Protein AF-A0AA36HDG0-F1 (afdb_monomer_lite)

Foldseek 3Di:
DDDPQPKAKAKWKFLDWDQALDLQPQQVVCQPPFPPPWHWDDPDSFKIKTKDQAADPDLVRLVVVLPLRAQFAWDDWDGDPSMIITMGGHRTYDPNQWHDGNRMTMHMFIDSDDDDDDDQCSSPPRTGGADDDDLSSVVVCCVVVVVDQEHEGADAPPPPSCVPADEPPDDDDDDDDRHYYYD

Organism: Cylicocyclus nassatus (NCBI:txid53992)

Structure (mmCIF, N/CA/C/O backbone):
data_AF-A0AA36HDG0-F1
#
_entry.id   AF-A0AA36HDG0-F1
#
loop_
_atom_site.group_PDB
_atom_site.id
_atom_site.type_symbol
_atom_site.label_atom_id
_atom_site.label_alt_id
_atom_site.label_comp_id
_atom_site.label_asym_id
_atom_site.label_entity_id
_atom_site.label_seq_id
_atom_site.pdbx_PDB_ins_code
_atom_site.Cartn_x
_atom_site.Cartn_y
_atom_site.Cartn_z
_atom_site.occupancy
_atom_site.B_iso_or_equiv
_atom_site.auth_seq_id
_atom_site.auth_comp_id
_atom_site.auth_asym_id
_atom_site.auth_atom_id
_atom_site.pdbx_PDB_model_num
ATOM 1 N N . MET A 1 1 ? 28.816 -24.905 -19.526 1.00 33.91 1 MET A N 1
ATOM 2 C CA . MET A 1 1 ? 28.651 -23.990 -18.372 1.00 33.91 1 MET A CA 1
ATOM 3 C C . MET A 1 1 ? 27.660 -22.905 -18.767 1.00 33.91 1 MET A C 1
ATOM 5 O O . MET A 1 1 ? 28.009 -22.055 -19.574 1.00 33.91 1 MET A O 1
ATOM 9 N N . ALA A 1 2 ? 26.414 -22.978 -18.297 1.00 32.38 2 ALA A N 1
ATOM 10 C CA . ALA A 1 2 ? 25.406 -21.969 -18.615 1.00 32.38 2 ALA A CA 1
ATOM 11 C C . ALA A 1 2 ? 25.726 -20.669 -17.860 1.00 32.38 2 ALA A C 1
ATOM 13 O O . ALA A 1 2 ? 25.753 -20.651 -16.629 1.00 32.38 2 ALA A O 1
ATOM 14 N N . LEU A 1 3 ? 25.992 -19.589 -18.597 1.00 35.59 3 LEU A N 1
ATOM 15 C CA . LEU A 1 3 ? 25.962 -18.237 -18.051 1.00 35.59 3 LEU A CA 1
ATOM 16 C C . LEU A 1 3 ? 24.540 -17.987 -17.543 1.00 35.59 3 LEU A C 1
ATOM 18 O O . LEU A 1 3 ? 23.623 -17.787 -18.333 1.00 35.59 3 LEU A O 1
ATOM 22 N N . LEU A 1 4 ? 24.357 -18.019 -16.222 1.00 41.12 4 LEU A N 1
ATOM 23 C CA . LEU A 1 4 ? 23.165 -17.491 -15.566 1.00 41.12 4 LEU A CA 1
ATOM 24 C C . LEU A 1 4 ? 23.014 -16.025 -15.993 1.00 41.12 4 LEU A C 1
ATOM 26 O O . LEU A 1 4 ? 23.694 -15.144 -15.456 1.00 41.12 4 LEU A O 1
ATOM 30 N N . GLN A 1 5 ? 22.147 -15.770 -16.976 1.00 44.22 5 GLN A N 1
ATOM 31 C CA . GLN A 1 5 ? 21.610 -14.440 -17.231 1.00 44.22 5 GLN A CA 1
ATOM 32 C C . GLN A 1 5 ? 21.022 -13.949 -15.907 1.00 44.22 5 GLN A C 1
ATOM 34 O O . GLN A 1 5 ? 20.041 -14.476 -15.394 1.00 44.22 5 GLN A O 1
ATOM 39 N N . LYS A 1 6 ? 21.698 -12.980 -15.295 1.00 52.94 6 LYS A N 1
ATOM 40 C CA . LYS A 1 6 ? 21.223 -12.287 -14.102 1.00 52.94 6 LYS A CA 1
ATOM 41 C C . LYS A 1 6 ? 20.106 -11.340 -14.536 1.00 52.94 6 LYS A C 1
ATOM 43 O O . LYS A 1 6 ? 20.400 -10.212 -14.909 1.00 52.94 6 LYS A O 1
ATOM 48 N N . THR A 1 7 ? 18.860 -11.799 -14.512 1.00 56.94 7 THR A N 1
ATOM 49 C CA . THR A 1 7 ? 17.683 -10.955 -14.764 1.00 56.94 7 THR A CA 1
ATOM 50 C C . THR A 1 7 ? 17.689 -9.752 -13.819 1.00 56.94 7 THR A C 1
ATOM 52 O O . THR A 1 7 ? 17.847 -9.918 -12.605 1.00 56.94 7 THR A O 1
ATOM 55 N N . LEU A 1 8 ? 17.553 -8.542 -14.364 1.00 59.44 8 LEU A N 1
ATOM 56 C CA . LEU A 1 8 ? 17.387 -7.323 -13.575 1.00 59.44 8 LEU A CA 1
ATOM 57 C C . LEU A 1 8 ? 15.891 -7.030 -13.464 1.00 59.44 8 LEU A C 1
ATOM 59 O O . LEU A 1 8 ? 15.188 -7.027 -14.468 1.00 59.44 8 LEU A O 1
ATOM 63 N N . LEU A 1 9 ? 15.401 -6.797 -12.249 1.00 66.56 9 LEU A N 1
ATOM 64 C CA . LEU A 1 9 ? 13.995 -6.491 -11.988 1.00 66.56 9 LEU A CA 1
ATOM 65 C C . LEU A 1 9 ? 13.870 -5.054 -11.497 1.00 66.56 9 LEU A C 1
ATOM 67 O O . LEU A 1 9 ? 14.583 -4.672 -10.572 1.00 66.56 9 LEU A O 1
ATOM 71 N N . PHE A 1 10 ? 12.967 -4.269 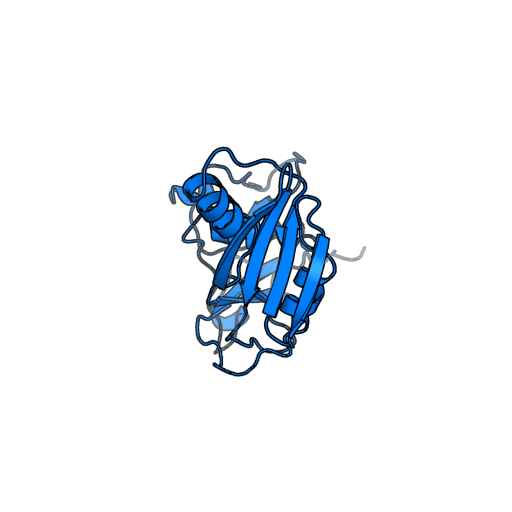-12.071 1.00 70.81 10 PHE A N 1
ATOM 72 C CA . PHE A 1 10 ? 12.713 -2.895 -11.635 1.00 70.81 10 PHE A CA 1
ATOM 73 C C . PHE A 1 10 ? 11.225 -2.652 -11.426 1.00 70.81 10 PHE A C 1
ATOM 75 O O . PHE A 1 10 ? 10.381 -3.298 -12.050 1.00 70.81 10 PHE A O 1
ATOM 82 N N . ILE A 1 11 ? 10.911 -1.714 -10.536 1.00 73.44 11 ILE A N 1
ATOM 83 C CA . ILE A 1 11 ? 9.536 -1.269 -10.329 1.00 73.44 11 ILE A CA 1
ATOM 84 C C . ILE A 1 11 ? 9.277 -0.111 -11.278 1.00 73.44 11 ILE A C 1
ATOM 86 O O . ILE A 1 11 ? 9.938 0.928 -11.214 1.00 73.44 11 ILE A O 1
ATOM 90 N N . ALA A 1 12 ? 8.296 -0.295 -12.149 1.00 73.50 12 ALA A N 1
ATOM 91 C CA . ALA A 1 12 ? 7.763 0.752 -12.992 1.00 73.50 12 ALA A CA 1
ATOM 92 C C . ALA A 1 12 ? 6.422 1.212 -12.410 1.00 73.50 12 ALA A C 1
ATOM 94 O O . ALA A 1 12 ? 5.639 0.398 -11.917 1.00 73.50 12 ALA A O 1
ATOM 95 N N . ALA A 1 13 ? 6.170 2.514 -12.454 1.00 74.25 13 ALA A N 1
ATOM 96 C CA . ALA A 1 13 ? 4.959 3.110 -11.916 1.00 74.25 13 ALA A CA 1
ATOM 97 C C . ALA A 1 13 ? 4.335 4.090 -12.909 1.00 74.25 13 ALA A C 1
ATOM 99 O O . ALA A 1 13 ? 5.043 4.756 -13.672 1.00 74.25 13 ALA A O 1
ATOM 100 N N . TRP A 1 14 ? 3.010 4.197 -12.862 1.00 78.62 14 TRP A N 1
ATOM 101 C CA . TRP A 1 14 ? 2.257 5.272 -13.498 1.00 78.62 14 TRP A CA 1
ATOM 102 C C . TRP A 1 14 ? 1.060 5.665 -12.633 1.00 78.62 14 TRP A C 1
ATOM 104 O O . TRP A 1 14 ? 0.409 4.831 -12.013 1.00 78.62 14 TRP A O 1
ATOM 114 N N . SER A 1 15 ? 0.775 6.961 -12.583 1.00 66.25 15 SER A N 1
ATOM 115 C CA . SER A 1 15 ? -0.290 7.568 -11.789 1.00 66.25 15 SER A CA 1
ATOM 116 C C . SER A 1 15 ? -1.643 7.665 -12.503 1.00 66.25 15 SER A C 1
ATOM 118 O O . SER A 1 15 ? -2.550 8.294 -11.966 1.00 66.25 15 SER A O 1
ATOM 120 N N . ARG A 1 16 ? -1.798 7.143 -13.731 1.00 66.56 16 ARG A N 1
ATOM 121 C CA . ARG A 1 16 ? -3.122 7.088 -14.370 1.00 66.56 16 ARG A CA 1
ATOM 122 C C . ARG A 1 16 ? -3.825 5.805 -13.959 1.00 66.56 16 ARG A C 1
ATOM 124 O O . ARG A 1 16 ? -3.514 4.736 -14.468 1.00 66.56 16 ARG A O 1
ATOM 131 N N . VAL A 1 17 ? -4.762 5.975 -13.041 1.00 63.53 17 VAL A N 1
ATOM 132 C CA . VAL A 1 17 ? -5.732 4.979 -12.606 1.00 63.53 17 VAL A CA 1
ATOM 133 C C . VAL A 1 17 ? -7.072 5.281 -13.266 1.00 63.53 17 VAL A C 1
ATOM 135 O O . VAL A 1 17 ? -7.484 6.443 -13.313 1.00 63.53 17 VAL A O 1
ATOM 138 N N . ASP A 1 18 ? -7.746 4.257 -13.776 1.00 62.84 18 ASP A N 1
ATOM 139 C CA . ASP A 1 18 ? -9.095 4.420 -14.308 1.00 62.84 18 ASP A CA 1
ATOM 140 C C . ASP A 1 18 ? -10.088 4.399 -13.133 1.00 62.84 18 ASP A C 1
ATOM 142 O O . ASP A 1 18 ? -10.037 3.503 -12.286 1.00 62.84 18 ASP A O 1
ATOM 146 N N . ALA A 1 19 ? -10.950 5.417 -13.042 1.00 54.62 19 ALA A N 1
ATOM 147 C CA . ALA A 1 19 ? -11.935 5.546 -11.971 1.00 54.62 19 ALA A CA 1
ATOM 148 C C . ALA A 1 19 ? -13.202 4.742 -12.313 1.00 54.62 19 ALA A C 1
ATOM 150 O O . ALA A 1 19 ? -14.083 5.243 -13.008 1.00 54.62 19 ALA A O 1
ATOM 151 N N . PHE A 1 20 ? -13.276 3.496 -11.849 1.00 57.91 20 PHE A N 1
ATOM 152 C CA . PHE A 1 20 ? -14.432 2.600 -11.992 1.00 57.91 20 PHE A CA 1
ATOM 153 C C . PHE A 1 20 ? -14.604 1.773 -10.707 1.00 57.91 20 PHE A C 1
ATOM 155 O O . PHE A 1 20 ? -13.660 1.675 -9.923 1.00 57.91 20 PHE A O 1
ATOM 162 N N . GLU A 1 21 ? -15.785 1.169 -10.496 1.00 55.16 21 GLU A N 1
ATOM 163 C CA . GLU A 1 21 ? -15.993 0.163 -9.439 1.00 55.16 21 GLU A CA 1
ATOM 164 C C . GLU A 1 21 ? -14.935 -0.935 -9.599 1.00 55.16 21 GLU A C 1
ATOM 166 O O . GLU A 1 21 ? -14.931 -1.691 -10.574 1.00 55.16 21 GLU A O 1
ATOM 171 N N . ALA A 1 22 ? -13.964 -0.955 -8.689 1.00 53.31 22 ALA A N 1
ATOM 172 C CA . ALA A 1 22 ? -12.822 -1.834 -8.799 1.00 53.31 22 ALA A CA 1
ATOM 173 C C . ALA A 1 22 ? -13.264 -3.270 -8.485 1.00 53.31 22 ALA A C 1
ATOM 175 O O . ALA A 1 22 ? -13.393 -3.647 -7.327 1.00 53.31 22 ALA A O 1
ATOM 176 N N . ASP A 1 23 ? -13.397 -4.110 -9.512 1.00 55.62 23 ASP A N 1
ATOM 177 C CA . ASP A 1 23 ? -13.318 -5.572 -9.375 1.00 55.62 23 ASP A CA 1
ATOM 178 C C . ASP A 1 23 ? -11.865 -6.052 -9.166 1.00 55.62 23 ASP A C 1
ATOM 180 O O . ASP A 1 23 ? -11.545 -7.218 -9.410 1.00 55.62 23 ASP A O 1
ATOM 184 N N . ASP A 1 24 ? -10.966 -5.142 -8.765 1.00 62.84 24 ASP A N 1
ATOM 185 C CA . ASP A 1 24 ? -9.525 -5.349 -8.785 1.00 62.84 24 ASP A CA 1
ATOM 186 C C . ASP A 1 24 ? -9.169 -6.570 -7.932 1.00 62.84 24 ASP A C 1
ATOM 188 O O . ASP A 1 24 ? -9.338 -6.597 -6.706 1.00 62.84 24 ASP A O 1
ATOM 192 N N . TYR A 1 25 ? -8.649 -7.594 -8.610 1.00 66.81 25 TYR A N 1
ATOM 193 C CA . TYR A 1 25 ? -8.167 -8.826 -8.004 1.00 66.81 25 TYR A CA 1
ATOM 194 C C . TYR A 1 25 ? -7.226 -8.538 -6.827 1.00 66.81 25 TYR A C 1
ATOM 196 O O . TYR A 1 25 ? -7.281 -9.225 -5.810 1.00 66.81 25 TYR A O 1
ATOM 204 N N . THR A 1 26 ? -6.408 -7.490 -6.916 1.00 76.88 26 THR A N 1
ATOM 205 C CA . THR A 1 26 ? -5.478 -7.065 -5.868 1.00 76.88 26 THR A CA 1
ATOM 206 C C . THR A 1 26 ? -6.208 -6.600 -4.611 1.00 76.88 26 THR A C 1
ATOM 208 O O . THR A 1 26 ? -5.855 -7.033 -3.512 1.00 76.88 26 THR A O 1
ATOM 211 N N . PHE A 1 27 ? -7.247 -5.769 -4.755 1.00 84.00 27 PHE A N 1
ATOM 212 C CA . PHE A 1 27 ? -8.067 -5.306 -3.631 1.00 84.00 27 PHE A CA 1
ATOM 213 C C . PHE A 1 27 ? -8.817 -6.473 -2.983 1.00 84.00 27 PHE A C 1
ATOM 215 O O . PHE A 1 27 ? -8.780 -6.641 -1.762 1.00 84.00 27 PHE A O 1
ATOM 222 N N . GLY A 1 28 ? -9.411 -7.349 -3.799 1.00 83.00 28 GLY A N 1
ATOM 223 C CA . GLY A 1 28 ? -10.069 -8.561 -3.314 1.00 83.00 28 GLY A CA 1
ATOM 224 C C . GLY A 1 28 ? -9.115 -9.499 -2.563 1.00 83.00 28 GLY A C 1
ATOM 225 O O . GLY A 1 28 ? -9.473 -10.036 -1.513 1.00 83.00 28 GLY A O 1
ATOM 226 N N . GLN A 1 29 ? -7.885 -9.680 -3.054 1.00 82.62 29 GLN A N 1
ATOM 227 C CA . GLN A 1 29 ? -6.863 -10.485 -2.374 1.00 82.62 29 GLN A CA 1
ATOM 228 C C . GLN A 1 29 ? -6.394 -9.843 -1.070 1.00 82.62 29 GLN A C 1
ATOM 230 O O . GLN A 1 29 ? -6.286 -10.550 -0.067 1.00 82.62 29 GLN A O 1
ATOM 235 N N . PHE A 1 30 ? -6.171 -8.525 -1.057 1.00 87.06 30 PHE A N 1
ATOM 236 C CA . PHE A 1 30 ? -5.872 -7.800 0.174 1.00 87.06 30 PHE A CA 1
ATOM 237 C C . PHE A 1 30 ? -6.986 -8.003 1.197 1.00 87.06 30 PHE A C 1
ATOM 239 O O . PHE A 1 30 ? -6.709 -8.364 2.334 1.00 87.06 30 PHE A O 1
ATOM 246 N N . CYS A 1 31 ? -8.246 -7.848 0.791 1.00 90.00 31 CYS A N 1
ATOM 247 C CA . CYS A 1 31 ? -9.366 -8.007 1.707 1.00 90.00 31 CYS A CA 1
ATOM 248 C C . CYS A 1 31 ? -9.466 -9.431 2.271 1.00 90.00 31 CYS A C 1
ATOM 250 O O . CYS A 1 31 ? -9.782 -9.622 3.437 1.00 90.00 31 CYS A O 1
ATOM 252 N N . ARG A 1 32 ? -9.159 -10.458 1.474 1.00 88.56 32 ARG A N 1
ATOM 253 C CA . ARG A 1 32 ? -9.173 -11.852 1.951 1.00 88.56 32 ARG A CA 1
ATOM 254 C C . ARG A 1 32 ? -8.020 -12.171 2.898 1.00 88.56 32 ARG A C 1
ATOM 256 O O . ARG A 1 32 ? -8.136 -13.097 3.698 1.00 88.56 32 ARG A O 1
ATOM 263 N N . ARG A 1 33 ? -6.887 -11.481 2.756 1.00 85.50 33 ARG A N 1
ATOM 264 C CA . ARG A 1 33 ? -5.656 -11.728 3.518 1.00 85.50 33 ARG A CA 1
ATOM 265 C C . ARG A 1 33 ? -4.959 -10.410 3.859 1.00 85.50 33 ARG A C 1
ATOM 267 O O . ARG A 1 33 ? -3.870 -10.152 3.335 1.00 85.50 33 ARG A O 1
ATOM 274 N N . PRO A 1 34 ? -5.568 -9.570 4.709 1.00 84.50 34 PRO A N 1
ATOM 275 C CA . PRO A 1 34 ? -4.952 -8.309 5.056 1.00 84.50 34 PRO A CA 1
ATOM 276 C C . PRO A 1 34 ? -3.698 -8.572 5.904 1.00 84.50 34 PRO A C 1
ATOM 278 O O . PRO A 1 34 ? -3.617 -9.566 6.633 1.00 84.50 34 PRO A O 1
ATOM 281 N N . PRO A 1 35 ? -2.673 -7.719 5.786 1.00 75.50 35 PRO A N 1
ATOM 282 C CA . PRO A 1 35 ? -1.431 -7.879 6.531 1.00 75.50 35 PRO A CA 1
ATOM 283 C C . PRO A 1 35 ? -1.638 -7.607 8.026 1.00 75.50 35 PRO A C 1
ATOM 285 O O . PRO A 1 35 ? -2.691 -7.136 8.450 1.00 75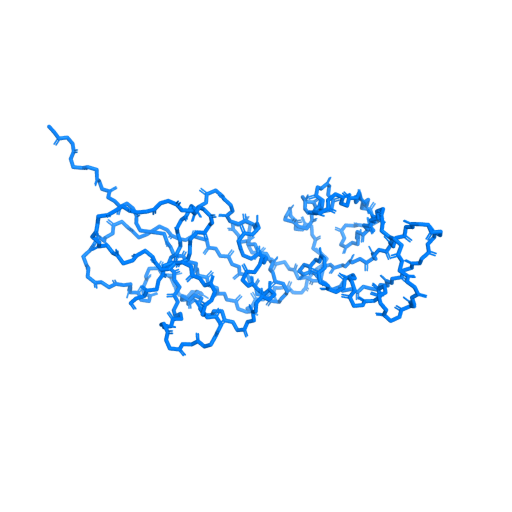.50 35 PRO A O 1
ATOM 288 N N . ASN A 1 36 ? -0.597 -7.864 8.825 1.00 77.25 36 ASN A N 1
ATOM 289 C CA . ASN A 1 36 ? -0.557 -7.568 10.264 1.00 77.25 36 ASN A CA 1
ATOM 290 C C . ASN A 1 36 ? -1.703 -8.212 11.062 1.00 77.25 36 ASN A C 1
ATOM 292 O O . ASN A 1 36 ? -2.266 -7.587 11.954 1.00 77.25 36 ASN A O 1
ATOM 296 N N . PHE A 1 37 ? -2.023 -9.469 10.734 1.00 80.00 37 PHE A N 1
ATOM 297 C CA . PHE A 1 37 ? -3.041 -10.278 11.418 1.00 80.00 37 PHE A CA 1
ATOM 298 C C . PHE A 1 37 ? -4.463 -9.703 11.348 1.00 80.00 37 PHE A C 1
ATOM 300 O O . PHE A 1 37 ? -5.312 -10.065 12.157 1.00 80.00 37 PHE A O 1
ATOM 307 N N . GLY A 1 38 ? -4.740 -8.829 10.377 1.00 85.69 38 GLY A N 1
ATOM 308 C CA . GLY A 1 38 ? -6.104 -8.391 10.119 1.00 85.69 38 GLY A CA 1
ATOM 309 C C . GLY A 1 38 ? -6.984 -9.548 9.635 1.00 85.69 38 GLY A C 1
ATOM 310 O O . GLY A 1 38 ? -6.525 -10.460 8.942 1.00 85.69 38 GLY A O 1
ATOM 311 N N . ALA A 1 39 ? -8.274 -9.467 9.933 1.00 92.06 39 ALA A N 1
ATOM 312 C CA . ALA A 1 39 ? -9.311 -10.298 9.340 1.00 92.06 39 ALA A CA 1
ATOM 313 C C . ALA A 1 39 ? -10.196 -9.417 8.459 1.00 92.06 39 ALA A C 1
ATOM 315 O O . ALA A 1 39 ? -10.849 -8.500 8.958 1.00 92.06 39 ALA A O 1
ATOM 316 N N . GLY A 1 40 ? -10.188 -9.663 7.150 1.00 93.62 40 GLY A N 1
ATOM 317 C CA . GLY A 1 40 ? -10.950 -8.857 6.204 1.00 93.62 40 GLY A CA 1
ATOM 318 C C . GLY A 1 40 ? -12.217 -9.545 5.701 1.00 93.62 40 GLY A C 1
ATOM 319 O O . GLY A 1 40 ? -12.292 -10.771 5.587 1.00 93.62 40 GLY A O 1
ATOM 320 N N . LYS A 1 41 ? -13.226 -8.729 5.405 1.00 93.88 41 LYS A N 1
ATOM 321 C CA . LYS A 1 41 ? -14.538 -9.121 4.898 1.00 93.88 41 LYS A CA 1
ATOM 322 C C . LYS A 1 41 ? -14.954 -8.147 3.800 1.00 93.88 41 LYS A C 1
ATOM 324 O O . LYS A 1 41 ? -15.100 -6.952 4.046 1.00 93.88 41 LYS A O 1
ATOM 329 N N . LEU A 1 42 ? -15.174 -8.659 2.590 1.00 91.50 42 LEU A N 1
ATOM 330 C CA . LEU A 1 42 ? -15.753 -7.861 1.506 1.00 91.50 42 LEU A CA 1
ATOM 331 C C . LEU A 1 42 ? -17.218 -7.565 1.841 1.00 91.50 42 LEU A C 1
ATOM 333 O O . LEU A 1 42 ? -18.000 -8.492 2.060 1.00 91.50 42 LEU A O 1
ATOM 337 N N . ILE A 1 43 ? -17.565 -6.280 1.906 1.00 91.88 43 ILE A N 1
ATOM 338 C CA . ILE A 1 43 ? -18.942 -5.799 2.100 1.00 91.88 43 ILE A CA 1
ATOM 339 C C . ILE A 1 43 ? -19.584 -5.511 0.740 1.00 91.88 43 ILE A C 1
ATOM 341 O O . ILE A 1 43 ? -20.760 -5.804 0.539 1.00 91.88 43 ILE A O 1
ATOM 345 N N . ALA A 1 44 ? -18.796 -4.984 -0.196 1.00 86.94 44 ALA A N 1
ATOM 346 C CA . ALA A 1 44 ? -19.154 -4.787 -1.595 1.00 86.94 44 ALA A CA 1
ATOM 347 C C . ALA A 1 44 ? -17.949 -5.134 -2.485 1.00 86.94 44 ALA A C 1
ATOM 349 O O . ALA A 1 44 ? -16.882 -5.490 -1.978 1.00 86.94 44 ALA A O 1
ATOM 350 N N . THR A 1 45 ? -18.107 -5.034 -3.804 1.00 82.69 45 THR A N 1
ATOM 351 C CA . THR A 1 45 ? -17.034 -5.266 -4.787 1.00 82.69 45 THR A CA 1
ATOM 352 C C . THR A 1 45 ? -15.804 -4.401 -4.508 1.00 82.69 45 THR A C 1
ATOM 354 O O . THR A 1 45 ? -14.680 -4.892 -4.550 1.00 82.69 45 THR A O 1
ATOM 357 N N . ASP A 1 46 ? -16.032 -3.144 -4.138 1.00 85.69 46 ASP A N 1
ATOM 358 C CA . ASP A 1 46 ? -15.026 -2.106 -3.935 1.00 85.69 46 ASP A CA 1
ATOM 359 C C . ASP A 1 46 ? -14.882 -1.667 -2.466 1.00 85.69 46 ASP A C 1
ATOM 361 O O . ASP A 1 46 ? -14.131 -0.733 -2.182 1.00 85.69 46 ASP A O 1
ATOM 365 N N . ILE A 1 47 ? -15.568 -2.335 -1.525 1.00 90.88 47 ILE A N 1
ATOM 366 C CA . ILE A 1 47 ? -15.552 -2.011 -0.089 1.00 90.88 47 ILE A CA 1
ATOM 367 C C . ILE A 1 47 ? -15.178 -3.241 0.735 1.00 90.88 47 ILE A C 1
ATOM 369 O O . ILE A 1 47 ? -15.834 -4.285 0.685 1.00 90.88 47 ILE A O 1
ATOM 373 N N . CYS A 1 48 ? -14.154 -3.081 1.566 1.00 92.88 48 CYS A N 1
ATOM 374 C CA . CYS A 1 48 ? -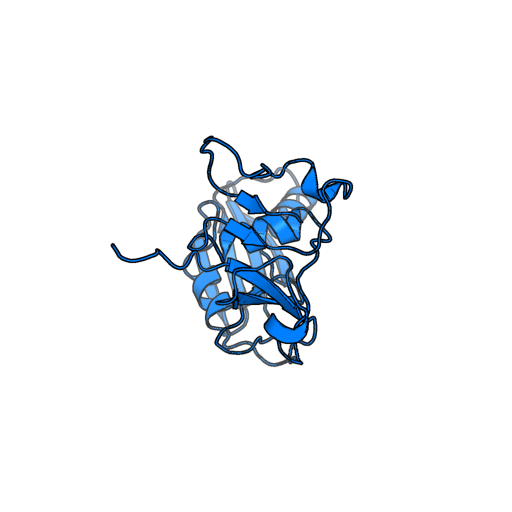13.663 -4.094 2.484 1.00 92.88 48 CYS A CA 1
ATOM 375 C C . CYS A 1 48 ? -13.670 -3.556 3.913 1.00 92.88 48 CYS A C 1
ATOM 377 O O . CYS A 1 48 ? -13.194 -2.454 4.171 1.00 92.88 48 CYS A O 1
ATOM 379 N N . GLU A 1 49 ? -14.160 -4.354 4.850 1.00 96.12 49 GLU A N 1
ATOM 380 C CA . GLU A 1 49 ? -13.963 -4.127 6.276 1.00 96.12 49 GLU A CA 1
ATOM 381 C C . GLU A 1 49 ? -12.820 -5.009 6.762 1.00 96.12 49 GLU A C 1
ATOM 383 O O . GLU A 1 49 ? -12.823 -6.216 6.534 1.00 96.12 49 GLU A O 1
ATOM 388 N N . VAL A 1 50 ? -11.838 -4.411 7.429 1.00 95.44 50 VAL A N 1
ATOM 389 C CA . VAL A 1 50 ? -10.717 -5.116 8.043 1.00 95.44 50 VAL A CA 1
ATOM 390 C C . VAL A 1 50 ? -10.761 -4.905 9.544 1.00 95.44 50 VAL A C 1
ATOM 392 O O . VAL A 1 50 ? -10.719 -3.776 10.026 1.00 95.44 50 VAL A O 1
ATOM 395 N N . THR A 1 51 ? -10.823 -6.002 10.286 1.00 94.94 51 THR A N 1
ATOM 396 C CA . THR A 1 51 ? -10.775 -5.999 11.746 1.00 94.94 51 THR A CA 1
ATOM 397 C C . THR A 1 51 ? -9.381 -6.383 12.214 1.00 94.94 51 THR A C 1
ATOM 399 O O . THR A 1 51 ? -8.847 -7.410 11.800 1.00 94.94 51 THR A O 1
ATOM 402 N N . TYR A 1 52 ? -8.814 -5.579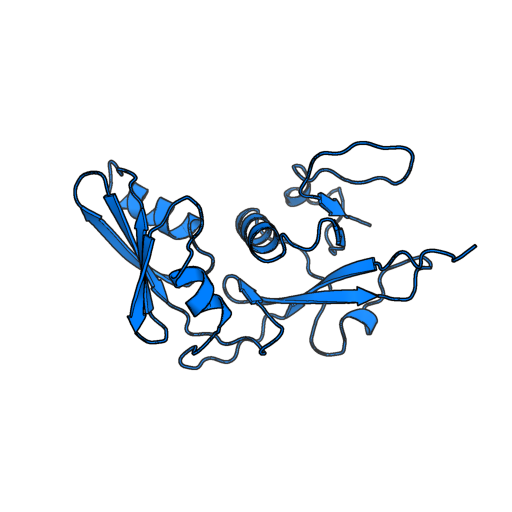 13.104 1.00 90.75 52 TYR A N 1
ATOM 403 C CA . TYR A 1 52 ? -7.559 -5.845 13.793 1.00 90.75 52 TYR A CA 1
ATOM 404 C C . TYR A 1 52 ? -7.839 -6.070 15.277 1.00 90.75 52 TYR A C 1
ATOM 406 O O . TYR A 1 52 ? -8.531 -5.263 15.903 1.00 90.75 52 TYR A O 1
ATOM 414 N N . ASP A 1 53 ? -7.271 -7.128 15.853 1.00 90.31 53 ASP A N 1
ATOM 415 C CA . ASP A 1 53 ? -7.314 -7.392 17.298 1.00 90.31 53 ASP A CA 1
ATOM 416 C C . ASP A 1 53 ? -6.292 -6.504 18.033 1.00 90.31 53 ASP A C 1
ATOM 418 O O . ASP A 1 53 ? -5.323 -6.972 18.629 1.00 90.31 53 ASP A O 1
ATOM 422 N N . VAL A 1 54 ? -6.477 -5.188 17.905 1.00 87.88 54 VAL A N 1
ATOM 423 C CA . VAL A 1 54 ? -5.669 -4.153 18.547 1.00 87.88 54 VAL A CA 1
ATOM 424 C C . VAL A 1 54 ? -6.602 -3.110 19.149 1.00 87.88 54 VAL A C 1
ATOM 426 O O . VAL A 1 54 ? -7.472 -2.565 18.461 1.00 87.88 54 VAL A O 1
ATOM 429 N N . GLU A 1 55 ? -6.398 -2.816 20.428 1.00 90.12 55 GLU A N 1
ATOM 430 C CA . GLU A 1 55 ? -7.117 -1.774 21.152 1.00 90.12 55 GLU A CA 1
ATOM 431 C C . GLU A 1 55 ? -6.496 -0.398 20.889 1.00 90.12 55 GLU A C 1
ATOM 433 O O . GLU A 1 55 ? -5.275 -0.245 20.866 1.00 90.12 55 GLU A O 1
ATOM 438 N N . MET A 1 56 ? -7.349 0.605 20.669 1.00 90.50 56 MET A N 1
ATOM 439 C CA . MET A 1 56 ? -6.938 1.986 20.418 1.00 90.50 56 MET A CA 1
ATOM 440 C C . MET A 1 56 ? -7.584 2.919 21.436 1.00 90.50 56 MET A C 1
ATOM 442 O O . MET A 1 56 ? -8.812 3.041 21.502 1.00 90.50 56 MET A O 1
ATOM 446 N N . ASP A 1 57 ? -6.748 3.659 22.159 1.00 87.56 57 ASP A N 1
ATOM 447 C CA . ASP A 1 57 ? -7.178 4.529 23.260 1.00 87.56 57 ASP A CA 1
ATOM 448 C C . ASP A 1 57 ? -8.112 5.656 22.799 1.00 87.56 57 ASP A C 1
ATOM 450 O O . ASP A 1 57 ? -9.020 6.084 23.517 1.00 87.56 57 ASP A O 1
ATOM 454 N N . THR A 1 58 ? -7.937 6.131 21.562 1.00 90.00 58 THR A N 1
ATOM 455 C CA . THR A 1 58 ? -8.709 7.248 21.005 1.00 90.00 58 THR A CA 1
ATOM 456 C C . THR A 1 58 ? -9.192 6.973 19.584 1.00 90.00 58 THR A C 1
ATOM 458 O O . THR A 1 58 ? -8.614 6.179 18.843 1.00 90.00 58 THR A O 1
ATOM 461 N N . ASN A 1 59 ? -10.241 7.689 19.172 1.00 88.00 59 ASN A N 1
ATOM 462 C CA . ASN A 1 59 ? -10.706 7.685 17.782 1.00 88.00 59 ASN A CA 1
ATOM 463 C C . ASN A 1 59 ? -9.619 8.188 16.815 1.00 88.00 59 ASN A C 1
ATOM 465 O O . ASN A 1 59 ? -9.504 7.668 15.712 1.00 88.00 59 ASN A O 1
ATOM 469 N N . LEU A 1 60 ? -8.796 9.155 17.237 1.00 90.75 60 LEU A N 1
ATOM 470 C CA . LEU A 1 60 ? -7.681 9.659 16.432 1.00 90.75 60 LEU A CA 1
ATOM 471 C C . LEU A 1 60 ? -6.588 8.596 16.246 1.00 90.75 60 LEU A C 1
ATOM 473 O O . LEU A 1 60 ? -6.064 8.441 15.145 1.00 90.75 60 LEU A O 1
ATOM 477 N N . ALA A 1 61 ? -6.275 7.836 17.300 1.00 89.31 61 ALA A N 1
ATOM 478 C CA . ALA A 1 61 ? -5.343 6.715 17.220 1.00 89.31 61 ALA A CA 1
ATOM 479 C C . ALA A 1 61 ? -5.874 5.613 16.293 1.00 89.31 61 ALA A C 1
ATOM 481 O O . ALA A 1 61 ? -5.133 5.139 15.439 1.00 89.31 61 ALA A O 1
ATOM 482 N N . ALA A 1 62 ? -7.165 5.274 16.390 1.00 90.94 62 ALA A N 1
ATOM 483 C CA . ALA A 1 62 ? -7.803 4.310 15.494 1.00 90.94 62 ALA A CA 1
ATOM 484 C C . ALA A 1 62 ? -7.776 4.766 14.026 1.00 90.94 62 ALA A C 1
ATOM 486 O O . ALA A 1 62 ? -7.436 3.975 13.149 1.00 90.94 62 ALA A O 1
ATOM 487 N N . ALA A 1 63 ? -8.071 6.042 13.757 1.00 92.19 63 ALA A N 1
ATOM 488 C CA . ALA A 1 63 ? -7.990 6.613 12.415 1.00 92.19 63 ALA A CA 1
ATOM 489 C C . ALA A 1 63 ? -6.565 6.517 11.847 1.00 92.19 63 ALA A C 1
ATOM 491 O O . ALA A 1 63 ? -6.363 5.930 10.786 1.00 92.19 63 ALA A O 1
ATOM 492 N N . SER A 1 64 ? -5.575 7.015 12.596 1.00 90.50 64 SER A N 1
ATOM 493 C CA . SER A 1 64 ? -4.160 6.989 12.201 1.00 90.50 64 SER A CA 1
ATOM 494 C C . SER A 1 64 ? -3.639 5.564 12.011 1.00 90.50 64 SER A C 1
ATOM 496 O O . SER A 1 64 ? -2.901 5.282 11.067 1.00 90.50 64 SER A O 1
ATOM 498 N N . PHE A 1 65 ? -4.059 4.634 12.871 1.00 91.12 65 PHE A N 1
ATOM 499 C CA . PHE A 1 65 ? -3.750 3.222 12.712 1.00 91.12 65 PHE A CA 1
ATOM 500 C C . PHE A 1 65 ? -4.311 2.688 11.397 1.00 91.12 65 PHE A C 1
ATOM 502 O O . PHE A 1 65 ? -3.543 2.149 10.601 1.00 91.12 65 PHE A O 1
ATOM 509 N N . CYS A 1 66 ? -5.611 2.872 11.143 1.00 92.19 66 CYS A N 1
ATOM 510 C CA . CYS A 1 66 ? -6.249 2.398 9.921 1.00 92.19 66 CYS A CA 1
ATOM 511 C C . CYS A 1 66 ? -5.546 2.937 8.671 1.00 92.19 66 CYS A C 1
ATOM 513 O O . CYS A 1 66 ? -5.156 2.137 7.824 1.00 92.19 66 CYS A O 1
ATOM 515 N N . GLU A 1 67 ? -5.264 4.243 8.610 1.00 90.06 67 GLU A N 1
ATOM 516 C CA . GLU A 1 67 ? -4.547 4.865 7.485 1.00 90.06 67 GLU A CA 1
ATOM 517 C C . GLU A 1 67 ? -3.184 4.216 7.198 1.00 90.06 67 GLU A C 1
ATOM 519 O O . GLU A 1 67 ? -2.749 4.173 6.052 1.00 90.06 67 GLU A O 1
ATOM 524 N N . GLN A 1 68 ? -2.507 3.667 8.210 1.00 87.56 68 GLN A N 1
ATOM 525 C CA . GLN A 1 68 ? -1.201 3.019 8.057 1.00 87.56 68 GLN A CA 1
ATOM 526 C C . GLN A 1 68 ? -1.282 1.522 7.719 1.00 87.56 68 GLN A C 1
ATOM 528 O O . GLN A 1 68 ? -0.259 0.922 7.348 1.00 87.56 68 GLN A O 1
ATOM 533 N N . GLN A 1 69 ? -2.453 0.896 7.869 1.00 88.88 69 GLN A N 1
ATOM 534 C CA . GLN A 1 69 ? -2.646 -0.549 7.702 1.00 88.88 69 GLN A CA 1
ATOM 535 C C . GLN A 1 69 ? -3.133 -0.979 6.318 1.00 88.88 69 GLN A C 1
ATOM 537 O O . GLN A 1 69 ? -3.213 -2.178 6.054 1.00 88.88 69 GLN A O 1
ATOM 542 N N . HIS A 1 70 ? -3.383 -0.046 5.404 1.00 89.31 70 HIS A N 1
ATOM 543 C CA . HIS A 1 70 ? -3.721 -0.371 4.022 1.00 89.31 70 HIS A CA 1
ATOM 544 C C . HIS A 1 70 ? -3.159 0.664 3.044 1.00 89.31 70 HIS A C 1
ATOM 546 O O . HIS A 1 70 ? -2.881 1.792 3.439 1.00 89.31 70 HIS A O 1
ATOM 552 N N . PRO A 1 71 ? -3.035 0.320 1.754 1.00 86.56 71 PRO A N 1
ATOM 553 C CA . PRO A 1 71 ? -2.711 1.275 0.701 1.00 86.56 71 PRO A CA 1
ATOM 554 C C . PRO A 1 71 ? -3.957 1.919 0.066 1.00 86.56 71 PRO A C 1
ATOM 556 O O . PRO A 1 71 ? -3.810 2.680 -0.876 1.00 86.56 71 PRO A O 1
ATOM 559 N N . TYR A 1 72 ? -5.175 1.563 0.484 1.00 87.81 72 TYR A N 1
ATOM 560 C CA . TYR A 1 72 ? -6.427 2.002 -0.159 1.00 87.81 72 TYR A CA 1
ATOM 561 C C . TYR A 1 72 ? -7.022 3.264 0.481 1.00 87.81 72 TYR A C 1
ATOM 563 O O . TYR A 1 72 ? -6.447 3.824 1.409 1.00 87.81 72 TYR A O 1
ATOM 571 N N . SER A 1 73 ? -8.185 3.725 0.011 1.00 87.81 73 SER A N 1
ATOM 572 C CA . SER A 1 73 ? -8.863 4.874 0.625 1.00 87.81 73 SER A CA 1
ATOM 573 C C . SER A 1 73 ? -9.587 4.457 1.902 1.00 87.81 73 SER A C 1
ATOM 575 O O . SER A 1 73 ? -10.485 3.616 1.846 1.00 87.81 73 SER A O 1
ATOM 577 N N . LEU A 1 74 ? -9.257 5.079 3.036 1.00 91.62 74 LEU A N 1
ATOM 578 C CA . LEU A 1 74 ? -10.008 4.896 4.278 1.00 91.62 74 LEU A CA 1
ATOM 579 C C . LEU A 1 74 ? -11.409 5.514 4.125 1.00 91.62 74 LEU A C 1
ATOM 581 O O . LEU A 1 74 ? -11.551 6.666 3.714 1.00 91.62 74 LEU A O 1
ATOM 585 N N . LYS A 1 75 ? -12.451 4.733 4.411 1.00 93.38 75 LYS A N 1
ATOM 586 C CA . LYS A 1 75 ? -13.861 5.158 4.377 1.00 93.38 75 LYS A CA 1
ATOM 587 C C . LYS A 1 75 ? -14.375 5.494 5.763 1.00 93.38 75 LYS A C 1
ATOM 589 O O . LYS A 1 75 ?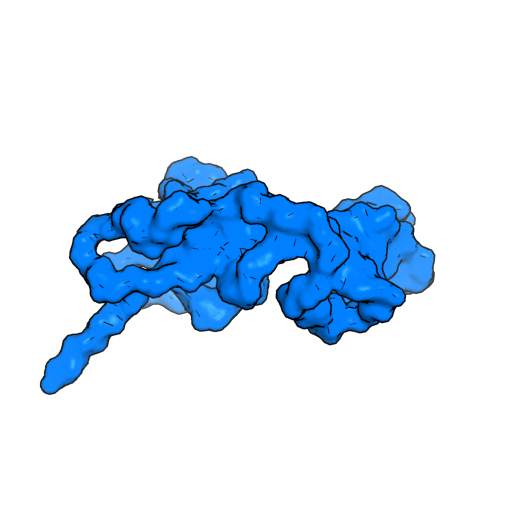 -15.031 6.513 5.947 1.00 93.38 75 LYS A O 1
ATOM 594 N N . SER A 1 76 ? -14.083 4.629 6.724 1.00 95.06 76 SER A N 1
ATOM 595 C CA . SER A 1 76 ? -14.445 4.819 8.122 1.00 95.06 76 SER A CA 1
ATOM 596 C C . SER A 1 76 ? -13.535 3.992 9.020 1.00 95.06 76 SER A C 1
ATOM 598 O O . SER A 1 76 ? -12.865 3.059 8.576 1.00 95.06 76 SER A O 1
ATOM 600 N N . PHE A 1 77 ? -13.525 4.341 10.299 1.00 95.31 77 PHE A N 1
ATOM 601 C CA . PHE A 1 77 ? -12.826 3.612 11.343 1.00 95.31 77 PHE A CA 1
ATOM 602 C C . PHE A 1 77 ? -13.752 3.477 12.553 1.00 95.31 77 PHE A C 1
ATOM 604 O O . PHE A 1 77 ? -14.620 4.319 12.789 1.00 95.31 77 PHE A O 1
ATOM 611 N N . GLY A 1 78 ? -13.570 2.409 13.317 1.00 91.75 78 GLY A N 1
ATOM 612 C CA . GLY A 1 78 ? -14.385 2.092 14.478 1.00 91.75 78 GLY A CA 1
ATOM 613 C C . GLY A 1 78 ? -13.580 1.376 15.550 1.00 91.75 78 GLY A C 1
ATOM 614 O O . GLY A 1 78 ? -12.527 0.795 15.287 1.00 91.75 78 GLY A O 1
ATOM 615 N N . ARG A 1 79 ? -14.100 1.422 16.775 1.00 92.44 79 ARG A N 1
ATOM 616 C CA . ARG A 1 79 ? -13.555 0.711 17.931 1.00 92.44 79 ARG A CA 1
ATOM 617 C C . ARG A 1 79 ? -14.638 -0.190 18.500 1.00 92.44 79 ARG A C 1
ATOM 619 O O . ARG A 1 79 ? -15.765 0.262 18.690 1.00 92.44 79 ARG A O 1
ATOM 626 N N . ASN A 1 80 ? -14.297 -1.446 18.760 1.00 88.62 80 ASN A N 1
ATOM 627 C CA . ASN A 1 80 ? -15.197 -2.416 19.369 1.00 88.62 80 ASN A CA 1
ATOM 628 C C . ASN A 1 80 ? -14.441 -3.224 20.431 1.00 88.62 80 ASN A C 1
ATOM 630 O O . ASN A 1 80 ? -13.850 -4.264 20.134 1.00 88.62 80 ASN A O 1
ATOM 634 N N . GLY A 1 81 ? -14.415 -2.703 21.661 1.00 87.06 81 GLY A N 1
ATOM 635 C CA . GLY A 1 81 ? -13.594 -3.247 22.744 1.00 87.06 81 GLY A CA 1
ATOM 636 C C . GLY A 1 81 ? -12.115 -3.277 22.353 1.00 87.06 81 GLY A C 1
ATOM 637 O O . GLY A 1 81 ? -11.586 -2.287 21.852 1.00 87.06 81 GLY A O 1
ATOM 638 N N . ALA A 1 82 ? -11.483 -4.443 22.491 1.00 89.31 82 ALA A N 1
ATOM 639 C CA . ALA A 1 82 ? -10.081 -4.675 22.137 1.00 89.31 82 ALA A CA 1
ATOM 640 C C . ALA A 1 82 ? -9.814 -4.786 20.617 1.00 89.31 82 ALA A C 1
ATOM 642 O O . ALA A 1 82 ? -8.813 -5.367 20.198 1.00 89.31 82 ALA A O 1
ATOM 643 N N . LYS A 1 83 ? -10.731 -4.289 19.778 1.00 90.81 83 LYS A N 1
ATOM 644 C CA . LYS A 1 83 ? -10.643 -4.382 18.318 1.00 90.81 83 LYS A CA 1
ATOM 645 C C . LYS A 1 83 ? -10.759 -3.021 17.657 1.00 90.81 83 LYS A C 1
ATOM 647 O O . LYS A 1 83 ? -11.596 -2.196 18.033 1.00 90.81 83 LYS A O 1
ATOM 652 N N . THR A 1 84 ? -9.989 -2.851 16.591 1.00 93.75 84 THR A N 1
ATOM 653 C CA . THR A 1 84 ? -10.051 -1.703 15.688 1.00 93.75 84 THR A CA 1
ATOM 654 C C . THR A 1 84 ? -10.557 -2.166 14.331 1.00 93.75 84 THR A C 1
ATOM 656 O O . THR A 1 84 ? -10.033 -3.119 13.757 1.00 93.75 84 THR A O 1
ATOM 659 N N . ILE A 1 85 ? -11.591 -1.504 13.821 1.00 94.88 85 ILE A N 1
ATOM 660 C CA . ILE A 1 85 ? -12.250 -1.846 12.559 1.00 94.88 85 ILE A CA 1
ATOM 661 C C . ILE A 1 85 ? -11.962 -0.733 11.556 1.00 94.88 85 ILE A C 1
ATOM 663 O O . ILE A 1 85 ? -12.213 0.435 11.843 1.00 94.88 85 ILE A O 1
ATOM 667 N N . CYS A 1 86 ? -11.453 -1.090 10.382 1.00 95.81 86 CYS A N 1
ATOM 668 C CA . CYS A 1 86 ? -11.136 -0.174 9.294 1.00 95.81 86 CYS A CA 1
ATOM 669 C C . CYS A 1 86 ? -11.990 -0.530 8.077 1.00 95.81 86 CYS A C 1
ATOM 671 O O . CYS A 1 86 ? -11.847 -1.619 7.524 1.00 95.81 86 CYS A O 1
ATOM 673 N N . THR A 1 87 ? -12.848 0.381 7.623 1.00 95.69 87 THR A N 1
ATOM 674 C CA . THR A 1 87 ? -13.552 0.220 6.344 1.00 95.69 87 THR A CA 1
ATOM 675 C C . THR A 1 87 ? -12.771 0.949 5.273 1.00 95.69 87 THR A C 1
ATOM 677 O O . THR A 1 87 ? -12.527 2.149 5.386 1.00 95.69 87 THR A O 1
ATOM 680 N N . ILE A 1 88 ? -12.392 0.239 4.223 1.00 92.62 88 ILE A N 1
ATOM 681 C CA . ILE A 1 88 ? -11.558 0.741 3.138 1.00 92.62 88 ILE A CA 1
ATOM 682 C C . ILE A 1 88 ? -12.262 0.530 1.807 1.00 92.62 88 ILE A C 1
ATOM 684 O O . ILE A 1 88 ? -13.073 -0.385 1.667 1.00 92.62 88 ILE A O 1
ATOM 688 N N . GLY A 1 89 ? -11.927 1.351 0.817 1.00 88.75 89 GLY A N 1
ATOM 689 C CA . GLY A 1 89 ? -12.426 1.154 -0.535 1.00 88.75 89 GLY A CA 1
ATOM 690 C C . GLY A 1 89 ? -11.426 1.500 -1.625 1.00 88.75 89 GLY A C 1
ATOM 691 O O . GLY A 1 89 ? -10.469 2.251 -1.401 1.00 88.75 89 GLY A O 1
ATOM 692 N N . SER A 1 90 ? -11.676 0.949 -2.811 1.00 83.12 90 SER A N 1
ATOM 693 C CA . SER A 1 90 ? -10.897 1.203 -4.022 1.00 83.12 90 SER A CA 1
ATOM 694 C C . SER A 1 90 ? -11.791 1.737 -5.141 1.00 83.12 90 SER A C 1
ATOM 696 O O . SER A 1 90 ? -12.621 1.016 -5.671 1.00 83.12 90 SER A O 1
ATOM 698 N N . TYR A 1 91 ? -11.584 2.993 -5.541 1.00 72.31 91 TYR A N 1
ATOM 699 C CA . TYR A 1 91 ? -12.283 3.615 -6.685 1.00 72.31 91 TYR A CA 1
ATOM 700 C C . TYR A 1 91 ? -11.502 3.506 -7.989 1.00 72.31 91 TYR A C 1
ATOM 702 O O . TYR A 1 91 ? -11.865 4.107 -8.996 1.00 72.31 91 TYR A O 1
ATOM 710 N N . PHE A 1 92 ? -10.355 2.846 -7.925 1.00 71.44 92 PHE A N 1
ATOM 711 C CA . PHE A 1 92 ? -9.338 2.883 -8.948 1.00 71.44 92 PHE A CA 1
ATOM 712 C C . PHE A 1 92 ? -9.035 1.459 -9.375 1.00 71.44 92 PHE A C 1
ATOM 714 O O . PHE A 1 92 ? -8.893 0.569 -8.534 1.00 71.44 92 PHE A O 1
ATOM 721 N N . LYS A 1 93 ? -8.921 1.262 -10.686 1.00 73.69 93 LYS A N 1
ATOM 722 C CA . LYS A 1 93 ? -8.488 0.005 -11.282 1.00 73.69 93 LYS A CA 1
ATOM 723 C C . LYS A 1 93 ? -7.164 0.219 -12.004 1.00 73.69 93 LYS A C 1
ATOM 725 O O . LYS A 1 93 ? -7.016 1.158 -12.791 1.00 73.69 93 LYS A O 1
ATOM 730 N N . CYS A 1 94 ? -6.207 -0.658 -11.720 1.00 78.25 94 CYS A N 1
ATOM 731 C CA . CYS A 1 94 ? -5.000 -0.819 -12.522 1.00 78.25 94 CYS A CA 1
ATOM 732 C C . CYS A 1 94 ? -5.214 -1.891 -13.599 1.00 78.25 94 CYS A C 1
ATOM 734 O O . CYS A 1 94 ? -6.204 -2.626 -13.578 1.00 78.25 94 CYS A O 1
ATOM 736 N N . LYS A 1 95 ? -4.300 -2.009 -14.569 1.00 77.94 95 LYS A N 1
ATOM 737 C CA . LYS A 1 95 ? -4.361 -3.143 -15.507 1.00 77.94 95 LYS A CA 1
ATOM 738 C C . LYS A 1 95 ? -4.135 -4.462 -14.772 1.00 77.94 95 LYS A C 1
ATOM 740 O O . LYS A 1 95 ? -3.486 -4.485 -13.739 1.00 77.94 95 LYS A O 1
ATOM 745 N N . GLU A 1 96 ? -4.585 -5.577 -15.348 1.00 71.06 96 GLU A N 1
ATOM 746 C CA . GLU A 1 96 ? -4.563 -6.899 -14.689 1.00 71.06 96 GLU A CA 1
ATOM 747 C C . GLU A 1 96 ? -3.192 -7.334 -14.134 1.00 71.06 96 GLU A C 1
ATOM 749 O O . GLU A 1 96 ? -3.126 -8.080 -13.163 1.00 71.06 96 GLU A O 1
ATOM 754 N N . SER A 1 97 ? -2.088 -6.881 -14.734 1.00 80.00 97 SER A N 1
ATOM 755 C CA . SER A 1 97 ? -0.721 -7.198 -14.289 1.00 80.00 97 SER A CA 1
ATOM 756 C C . SER A 1 97 ? -0.114 -6.177 -13.318 1.00 80.00 97 SER A C 1
ATOM 758 O O . SER A 1 97 ? 1.058 -6.295 -12.958 1.00 80.00 97 SER A O 1
ATOM 760 N N . GLU A 1 98 ? -0.854 -5.127 -12.983 1.00 84.62 98 GLU A N 1
ATOM 761 C CA . GLU A 1 98 ? -0.426 -4.011 -12.146 1.00 84.62 98 GLU A CA 1
ATOM 762 C C . GLU A 1 98 ? -1.083 -4.098 -10.763 1.00 84.62 98 GLU A C 1
ATOM 764 O O . GLU A 1 98 ? -2.168 -4.641 -10.588 1.00 84.62 98 GLU A O 1
ATOM 769 N N . VAL A 1 99 ? -0.407 -3.538 -9.767 1.00 84.19 99 VAL A N 1
ATOM 770 C CA . VAL A 1 99 ? -0.845 -3.494 -8.373 1.00 84.19 99 VAL A CA 1
ATOM 771 C C . VAL A 1 99 ? -1.155 -2.046 -8.025 1.00 84.19 99 VAL A C 1
ATOM 773 O O . VAL A 1 99 ? -0.281 -1.185 -8.157 1.00 84.19 99 VAL A O 1
ATOM 776 N N . LEU A 1 100 ? -2.370 -1.775 -7.552 1.00 83.94 100 LEU A N 1
ATOM 777 C CA . LEU A 1 100 ? -2.730 -0.465 -7.019 1.00 83.94 100 LEU A CA 1
ATOM 778 C C . LEU A 1 100 ? -2.158 -0.278 -5.609 1.00 83.94 100 LEU A C 1
ATOM 780 O O . LEU A 1 100 ? -2.476 -1.043 -4.696 1.00 83.94 100 LEU A O 1
ATOM 784 N N . ILE A 1 101 ? -1.361 0.773 -5.420 1.00 83.19 101 ILE A N 1
ATOM 785 C CA . ILE A 1 101 ? -0.937 1.252 -4.101 1.00 83.19 101 ILE A CA 1
ATOM 786 C C . ILE A 1 101 ? -1.222 2.754 -4.038 1.00 83.19 101 ILE A C 1
ATOM 788 O O . ILE A 1 101 ? -0.696 3.524 -4.847 1.00 83.19 101 ILE A O 1
ATOM 792 N N . ASP A 1 102 ? -2.059 3.168 -3.083 1.00 80.19 102 ASP A N 1
ATOM 793 C CA . ASP A 1 102 ? -2.635 4.514 -2.999 1.00 80.19 102 ASP A CA 1
ATOM 794 C C . ASP A 1 102 ? -3.355 4.898 -4.300 1.00 80.19 102 ASP A C 1
ATOM 796 O O . ASP A 1 102 ? -4.439 4.391 -4.590 1.00 80.19 102 ASP A O 1
ATOM 800 N N . LYS A 1 103 ? -2.745 5.762 -5.113 1.00 78.75 103 LYS A N 1
ATOM 801 C CA . LYS A 1 103 ? -3.295 6.244 -6.392 1.00 78.75 103 LYS A CA 1
ATOM 802 C C . LYS A 1 103 ? -2.363 5.965 -7.566 1.00 78.75 103 LYS A C 1
ATOM 804 O O . LYS A 1 103 ? -2.384 6.672 -8.571 1.00 78.75 103 LYS A O 1
ATOM 809 N N . THR A 1 104 ? -1.473 4.990 -7.409 1.00 84.44 104 THR A N 1
ATOM 810 C CA . THR A 1 104 ? -0.443 4.670 -8.398 1.00 84.44 104 THR A CA 1
ATOM 811 C C . THR A 1 104 ? -0.473 3.181 -8.717 1.00 84.44 104 THR A C 1
ATOM 813 O O . THR A 1 104 ? -0.569 2.346 -7.818 1.00 84.44 104 THR A O 1
ATOM 816 N N . CYS A 1 105 ? -0.385 2.858 -10.005 1.00 86.69 105 CYS A N 1
ATOM 817 C CA . CYS A 1 105 ? -0.273 1.492 -10.497 1.00 86.69 105 CYS A CA 1
ATOM 818 C C . CYS A 1 105 ? 1.195 1.105 -10.617 1.00 86.69 105 CYS A C 1
ATOM 820 O O . CYS A 1 105 ? 1.989 1.826 -11.230 1.00 86.69 105 CYS A O 1
ATOM 822 N N . TYR A 1 106 ? 1.542 -0.038 -10.034 1.00 88.00 106 TYR A N 1
ATOM 823 C CA . TYR A 1 106 ? 2.898 -0.564 -9.975 1.00 88.00 106 TYR A CA 1
ATOM 824 C C . TYR A 1 106 ? 3.005 -1.875 -10.722 1.00 88.00 106 TYR A C 1
ATOM 826 O O . TYR A 1 106 ? 2.151 -2.748 -10.598 1.00 88.00 106 TYR A O 1
ATOM 834 N N . ILE A 1 107 ? 4.113 -2.062 -11.422 1.00 87.81 107 ILE A N 1
ATOM 835 C CA . ILE A 1 107 ? 4.444 -3.331 -12.053 1.00 87.81 107 ILE A CA 1
ATOM 836 C C . ILE A 1 107 ? 5.933 -3.602 -11.922 1.00 87.81 107 ILE A C 1
ATOM 838 O O . ILE A 1 107 ? 6.764 -2.703 -12.061 1.00 87.81 107 ILE A O 1
ATOM 842 N N . VAL A 1 108 ? 6.278 -4.862 -11.677 1.00 85.56 108 VAL A N 1
ATOM 843 C CA . VAL A 1 108 ? 7.661 -5.320 -11.779 1.00 85.56 108 VAL A CA 1
ATOM 844 C C . VAL A 1 108 ? 7.925 -5.718 -13.221 1.00 85.56 108 VAL A C 1
ATOM 846 O O . VAL A 1 108 ? 7.195 -6.514 -13.812 1.00 85.56 108 VAL A O 1
ATOM 849 N N . LYS A 1 109 ? 8.971 -5.142 -13.801 1.00 81.38 109 LYS A N 1
ATOM 850 C CA . LYS A 1 109 ? 9.420 -5.432 -15.159 1.00 81.38 109 LYS A CA 1
ATOM 851 C C . LYS A 1 109 ? 10.787 -6.092 -15.114 1.00 81.38 109 LYS A C 1
ATOM 853 O O . LYS A 1 109 ? 11.635 -5.734 -14.296 1.00 81.38 109 LYS A O 1
ATOM 858 N N . GLU A 1 110 ? 10.983 -7.051 -16.010 1.00 75.62 110 GLU A N 1
ATOM 859 C CA . GLU A 1 110 ? 12.260 -7.731 -16.190 1.00 75.62 110 GLU A CA 1
ATOM 860 C C . GLU A 1 110 ? 13.031 -7.092 -17.347 1.00 75.62 110 GLU A C 1
ATOM 862 O O . GLU A 1 110 ? 12.549 -7.074 -18.479 1.00 75.62 110 GLU A O 1
ATOM 867 N N . GLU A 1 111 ? 14.242 -6.608 -17.079 1.00 66.56 111 GLU A N 1
ATOM 868 C CA . GLU A 1 111 ? 15.200 -6.213 -18.108 1.00 66.56 111 GLU A CA 1
ATOM 869 C C . GLU A 1 111 ? 16.162 -7.381 -18.350 1.00 66.56 111 GLU A C 1
ATOM 871 O O . GLU A 1 111 ? 16.906 -7.806 -17.456 1.00 66.56 111 GLU A O 1
ATOM 876 N N . LYS A 1 112 ? 16.147 -7.919 -19.574 1.00 62.06 112 LYS A N 1
ATOM 877 C CA . LYS A 1 112 ? 17.031 -9.028 -19.975 1.00 62.06 112 LYS A CA 1
ATOM 878 C C . LYS A 1 112 ? 18.448 -8.553 -20.317 1.00 62.06 112 LYS A C 1
ATOM 880 O O . LYS A 1 112 ? 19.361 -9.373 -20.430 1.00 62.06 112 LYS A O 1
ATOM 885 N N . THR A 1 113 ? 18.647 -7.244 -20.456 1.00 54.50 113 THR A N 1
ATOM 886 C CA . THR A 1 113 ? 19.900 -6.638 -20.907 1.00 54.50 113 THR A CA 1
ATOM 887 C C . THR A 1 113 ? 20.731 -6.164 -19.705 1.00 54.50 113 THR A C 1
ATOM 889 O O . THR A 1 113 ? 20.403 -5.196 -19.032 1.00 54.50 113 THR A O 1
ATOM 892 N N . ILE A 1 114 ? 21.816 -6.885 -19.395 1.00 50.78 114 ILE A N 1
ATOM 893 C CA . ILE A 1 114 ? 22.610 -6.761 -18.147 1.00 50.78 114 ILE A CA 1
ATOM 894 C C . ILE A 1 114 ? 23.602 -5.583 -18.129 1.00 50.78 114 ILE A C 1
ATOM 896 O O . ILE A 1 114 ? 24.284 -5.355 -17.128 1.00 50.78 114 ILE A O 1
ATOM 900 N N . LEU A 1 115 ? 23.738 -4.822 -19.208 1.00 49.50 115 LEU A N 1
ATOM 901 C CA . LEU A 1 115 ? 24.914 -3.977 -19.377 1.00 49.50 115 LEU A CA 1
ATOM 902 C C . LEU A 1 115 ? 24.592 -2.501 -19.109 1.00 49.50 115 LEU A C 1
ATOM 904 O O . LEU A 1 115 ? 24.138 -1.769 -19.976 1.00 49.50 115 LEU A O 1
ATOM 908 N N . THR A 1 116 ? 24.949 -2.082 -17.894 1.00 48.16 116 THR A N 1
ATOM 909 C CA . THR A 1 116 ? 25.429 -0.742 -17.490 1.00 48.16 116 THR A CA 1
ATOM 910 C C . THR A 1 116 ? 24.456 0.309 -16.957 1.00 48.16 116 THR A C 1
ATOM 912 O O . THR A 1 116 ? 24.888 1.067 -16.094 1.00 48.16 116 THR A O 1
ATOM 915 N N . ALA A 1 117 ? 23.174 0.337 -17.320 1.00 53.88 117 ALA A N 1
ATOM 916 C CA . ALA A 1 117 ? 22.214 1.251 -16.687 1.00 53.88 117 ALA A CA 1
ATOM 917 C C . ALA A 1 117 ? 20.772 0.848 -17.004 1.00 53.88 117 ALA A C 1
ATOM 919 O O . ALA A 1 117 ? 20.493 0.302 -18.070 1.00 53.88 117 ALA A O 1
ATOM 920 N N . PHE A 1 118 ? 19.847 1.150 -16.092 1.00 58.69 118 PHE A N 1
ATOM 921 C CA . PHE A 1 118 ? 18.424 1.130 -16.413 1.00 58.69 118 PHE A CA 1
ATOM 922 C C . PHE A 1 118 ? 18.142 2.105 -17.576 1.00 58.69 118 PHE A C 1
ATOM 924 O O . PHE A 1 118 ? 18.638 3.232 -17.570 1.00 58.69 118 PHE A O 1
ATOM 931 N N . THR A 1 119 ? 17.316 1.700 -18.547 1.00 63.38 119 THR A N 1
ATOM 932 C CA . THR A 1 119 ? 16.873 2.573 -19.647 1.00 63.38 119 THR A CA 1
ATOM 933 C C . THR A 1 119 ? 15.365 2.769 -19.588 1.00 63.38 119 THR A C 1
ATOM 935 O O . THR A 1 119 ? 14.620 1.799 -19.476 1.00 63.38 119 THR A O 1
ATOM 938 N N . GLN A 1 120 ? 14.891 4.017 -19.701 1.00 66.00 120 GLN A N 1
ATOM 939 C CA . GLN A 1 120 ? 13.459 4.364 -19.648 1.00 66.00 120 GLN A CA 1
ATOM 940 C C . GLN A 1 120 ? 12.605 3.548 -20.638 1.00 66.00 120 GLN A C 1
ATOM 942 O O . GLN A 1 120 ? 11.440 3.270 -20.365 1.00 66.00 120 GLN A O 1
ATOM 947 N N . SER A 1 121 ? 13.198 3.090 -21.744 1.00 68.25 121 SER A N 1
ATOM 948 C CA . SER A 1 121 ? 12.592 2.155 -22.697 1.00 68.25 121 SER A CA 1
ATOM 949 C C . SER A 1 121 ? 12.140 0.828 -22.080 1.00 68.25 121 SER A C 1
ATOM 951 O O . SER A 1 121 ? 11.110 0.307 -22.503 1.00 68.25 121 SER A O 1
ATOM 953 N N . GLY A 1 122 ? 12.835 0.304 -21.064 1.00 70.38 122 GLY A N 1
ATOM 954 C CA . GLY A 1 122 ? 12.465 -0.945 -20.388 1.00 70.38 122 GLY A CA 1
ATOM 955 C C . GLY A 1 122 ? 11.092 -0.874 -19.705 1.00 70.38 122 GLY A C 1
ATOM 956 O O . GLY A 1 122 ? 10.356 -1.860 -19.663 1.00 70.38 122 GLY A O 1
ATOM 957 N N . CYS A 1 123 ? 10.682 0.306 -19.225 1.00 73.88 123 CYS A N 1
ATOM 958 C CA . CYS A 1 123 ? 9.361 0.525 -18.620 1.00 73.88 123 CYS A CA 1
ATOM 959 C C . CYS A 1 123 ? 8.203 0.502 -19.637 1.00 73.88 123 CYS A C 1
ATOM 961 O O . CYS A 1 123 ? 7.036 0.348 -19.257 1.00 73.88 123 CYS A O 1
ATOM 963 N N . GLY A 1 124 ? 8.507 0.665 -20.927 1.00 76.69 124 GLY A N 1
ATOM 964 C CA . GLY A 1 124 ? 7.527 0.941 -21.973 1.00 76.69 124 GLY A CA 1
ATOM 965 C C . GLY A 1 124 ? 7.006 2.384 -21.945 1.00 76.69 124 GLY A C 1
ATOM 966 O O . GLY A 1 124 ? 7.403 3.205 -21.125 1.00 76.69 124 GLY A O 1
ATOM 967 N N . SER A 1 125 ? 6.077 2.702 -22.849 1.00 79.44 125 SER A N 1
ATOM 968 C CA . SER A 1 125 ? 5.571 4.074 -23.053 1.00 79.44 125 SER A CA 1
ATOM 969 C C . SER A 1 125 ? 4.668 4.603 -21.937 1.00 79.44 125 SER A C 1
ATOM 971 O O . SER A 1 125 ? 4.382 5.795 -21.882 1.00 79.44 125 SER A O 1
ATOM 973 N N . ARG A 1 126 ? 4.180 3.708 -21.077 1.00 80.19 126 ARG A N 1
ATOM 974 C CA . ARG A 1 126 ? 3.171 4.004 -20.057 1.00 80.19 126 ARG A CA 1
ATOM 975 C C . ARG A 1 126 ? 3.765 4.203 -18.669 1.00 80.19 126 ARG A C 1
ATOM 977 O O . ARG A 1 126 ? 3.162 4.891 -17.867 1.00 80.19 126 ARG A O 1
ATOM 984 N N . HIS A 1 127 ? 4.927 3.626 -18.384 1.00 83.44 127 HIS A N 1
ATOM 985 C CA . HIS A 1 127 ? 5.490 3.640 -17.038 1.00 83.44 127 HIS A CA 1
ATOM 986 C C . HIS A 1 127 ? 6.829 4.363 -17.005 1.00 83.44 127 HIS A C 1
ATOM 988 O O . HIS A 1 127 ? 7.566 4.406 -17.987 1.00 83.44 127 HIS A O 1
ATOM 994 N N . THR A 1 128 ? 7.179 4.881 -15.839 1.00 83.44 128 THR A N 1
ATOM 995 C CA . THR A 1 128 ? 8.525 5.370 -15.522 1.00 83.44 128 THR A CA 1
ATOM 996 C C . THR A 1 128 ? 9.104 4.533 -14.401 1.00 83.44 128 THR A C 1
ATOM 998 O O . THR A 1 128 ? 8.340 3.954 -13.625 1.00 83.44 128 THR A O 1
ATOM 1001 N N . VAL A 1 129 ? 10.432 4.481 -14.265 1.00 82.00 129 VAL A N 1
ATOM 1002 C CA . VAL A 1 129 ? 10.999 3.841 -13.067 1.00 82.00 129 VAL A CA 1
ATOM 1003 C C . VAL A 1 129 ? 10.511 4.574 -11.855 1.00 82.00 129 VAL A C 1
ATOM 1005 O O . VAL A 1 129 ? 10.521 5.804 -11.790 1.00 82.00 129 VAL A O 1
ATOM 1008 N N . HIS A 1 130 ? 10.055 3.785 -10.902 1.00 85.12 130 HIS A N 1
ATOM 1009 C CA . HIS A 1 130 ? 9.468 4.324 -9.716 1.00 85.12 130 HIS A CA 1
ATOM 1010 C C . HIS A 1 130 ? 10.531 4.969 -8.823 1.00 85.12 130 HIS A C 1
ATOM 1012 O O . HIS A 1 130 ? 11.573 4.374 -8.535 1.00 85.12 130 HIS A O 1
ATOM 1018 N N . LYS A 1 131 ? 10.232 6.185 -8.366 1.00 83.56 131 LYS A N 1
ATOM 1019 C CA . LYS A 1 131 ? 10.935 6.862 -7.282 1.00 83.56 131 LYS A CA 1
ATOM 1020 C C . LYS A 1 131 ? 9.984 6.949 -6.092 1.00 83.56 131 LYS A C 1
ATOM 1022 O O . LYS A 1 131 ? 8.970 7.639 -6.189 1.00 83.56 131 LYS A O 1
ATOM 1027 N N . PHE A 1 132 ? 10.343 6.302 -4.988 1.00 83.88 132 PHE A N 1
ATOM 1028 C CA . PHE A 1 132 ? 9.623 6.392 -3.727 1.00 83.88 132 PHE A CA 1
ATOM 1029 C C . PHE A 1 132 ? 9.581 7.831 -3.220 1.00 83.88 132 PHE A C 1
ATOM 1031 O O . PHE A 1 132 ? 10.597 8.537 -3.218 1.00 83.88 132 PHE A O 1
ATOM 1038 N N . LYS A 1 133 ? 8.403 8.226 -2.745 1.00 85.25 133 LYS A N 1
ATOM 1039 C CA . LYS A 1 133 ? 8.055 9.535 -2.187 1.00 85.25 133 LYS A CA 1
ATOM 1040 C C . LYS A 1 133 ? 7.733 9.459 -0.697 1.00 85.25 133 LYS A C 1
ATOM 1042 O O . LYS A 1 133 ? 7.868 10.464 -0.006 1.00 85.25 133 LYS A O 1
ATOM 1047 N N . SER A 1 134 ? 7.334 8.290 -0.186 1.00 84.38 134 SER A N 1
ATOM 1048 C CA . SER A 1 134 ? 7.086 8.079 1.249 1.00 84.38 134 SER A CA 1
ATOM 1049 C C . SER A 1 134 ? 7.506 6.690 1.758 1.00 84.38 134 SER A C 1
ATOM 1051 O O . SER A 1 134 ? 7.524 5.711 1.012 1.00 84.38 134 SER A O 1
ATOM 1053 N N . GLN A 1 135 ? 7.816 6.584 3.056 1.00 81.44 135 GLN A N 1
ATOM 1054 C CA . GLN A 1 135 ? 8.042 5.282 3.711 1.00 81.44 135 GLN A CA 1
ATOM 1055 C C . GLN A 1 135 ? 6.793 4.389 3.654 1.00 81.44 135 GLN A C 1
ATOM 1057 O O . GLN A 1 135 ? 6.893 3.165 3.604 1.00 81.44 135 GLN A O 1
ATOM 1062 N N . PHE A 1 136 ? 5.612 5.008 3.632 1.00 83.75 136 PHE A N 1
ATOM 1063 C CA . PHE A 1 136 ? 4.336 4.327 3.454 1.00 83.75 136 PHE A CA 1
ATOM 1064 C C . PHE A 1 136 ? 4.290 3.557 2.128 1.00 83.75 136 PHE A C 1
ATOM 1066 O O . PHE A 1 136 ? 4.051 2.353 2.108 1.00 83.75 136 PHE A O 1
ATOM 1073 N N . GLU A 1 137 ? 4.595 4.230 1.022 1.00 82.19 137 GLU A N 1
ATOM 1074 C CA . GLU A 1 137 ? 4.638 3.635 -0.317 1.00 82.19 137 GLU A CA 1
ATOM 1075 C C . GLU A 1 137 ? 5.659 2.494 -0.392 1.00 82.19 137 GLU A C 1
ATOM 1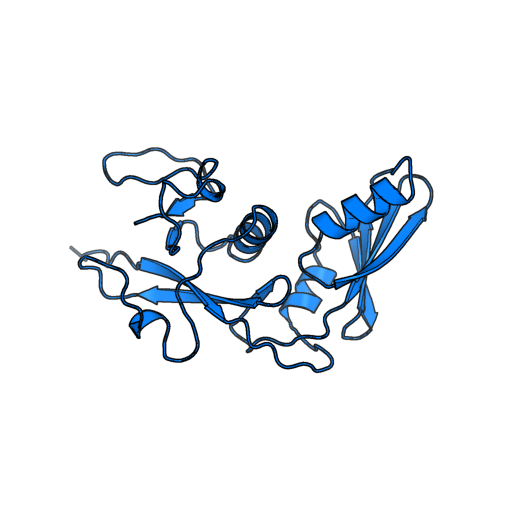077 O O . GLU A 1 137 ? 5.360 1.403 -0.874 1.00 82.19 137 GLU A O 1
ATOM 1082 N N . GLN A 1 138 ? 6.843 2.708 0.178 1.00 81.75 138 GLN A N 1
ATOM 1083 C CA . GLN A 1 138 ? 7.902 1.708 0.259 1.00 81.75 138 GLN A CA 1
ATOM 1084 C C . GLN A 1 138 ? 7.481 0.449 1.032 1.00 81.75 138 GLN A C 1
ATOM 1086 O O . GLN A 1 138 ? 7.728 -0.665 0.563 1.00 81.75 138 GLN A O 1
ATOM 1091 N N . LYS A 1 139 ? 6.824 0.606 2.190 1.00 83.06 139 LYS A N 1
ATOM 1092 C CA . LYS A 1 139 ? 6.259 -0.505 2.977 1.00 83.06 139 LYS A CA 1
ATOM 1093 C C . LYS A 1 139 ? 5.298 -1.336 2.126 1.00 83.06 139 LYS A C 1
ATOM 1095 O O . LYS A 1 139 ? 5.385 -2.567 2.110 1.00 83.06 139 LYS A O 1
ATOM 1100 N N . TRP A 1 140 ? 4.391 -0.677 1.411 1.00 83.81 140 TRP A N 1
ATOM 1101 C CA . TRP A 1 140 ? 3.374 -1.359 0.614 1.00 83.81 140 TRP A CA 1
ATOM 1102 C C . TRP A 1 140 ? 3.954 -2.052 -0.609 1.00 83.81 140 TRP A C 1
ATOM 1104 O O . TRP A 1 140 ? 3.650 -3.220 -0.840 1.00 83.81 140 TRP A O 1
ATOM 1114 N N . VAL A 1 141 ? 4.872 -1.408 -1.325 1.00 83.31 141 VAL A N 1
ATOM 1115 C CA . VAL A 1 141 ? 5.590 -2.042 -2.436 1.00 83.31 141 VAL A CA 1
ATOM 1116 C C . VAL A 1 141 ? 6.348 -3.282 -1.951 1.00 83.31 141 VAL A C 1
ATOM 1118 O O . VAL A 1 141 ? 6.228 -4.347 -2.554 1.00 83.31 141 VAL A O 1
ATOM 1121 N N . ALA A 1 142 ? 7.047 -3.209 -0.815 1.00 79.69 142 ALA A N 1
ATOM 1122 C CA . ALA A 1 142 ? 7.714 -4.378 -0.239 1.00 79.69 142 ALA A CA 1
ATOM 1123 C C . ALA A 1 142 ? 6.736 -5.514 0.123 1.00 79.69 142 ALA A C 1
ATOM 1125 O O . ALA A 1 142 ? 7.100 -6.683 0.023 1.00 79.69 142 ALA A O 1
ATOM 1126 N N . THR A 1 143 ? 5.500 -5.178 0.509 1.00 79.81 143 THR A N 1
ATOM 1127 C CA . THR A 1 143 ? 4.450 -6.141 0.881 1.00 79.81 143 THR A CA 1
ATOM 1128 C C . THR A 1 143 ? 3.846 -6.842 -0.340 1.00 79.81 143 THR A C 1
ATOM 1130 O O . THR A 1 143 ? 3.689 -8.063 -0.335 1.00 79.81 143 THR A O 1
ATOM 1133 N N . PHE A 1 144 ? 3.541 -6.108 -1.413 1.00 81.12 144 PHE A N 1
ATOM 1134 C CA . PHE A 1 144 ? 2.949 -6.701 -2.620 1.00 81.12 144 PHE A CA 1
ATOM 1135 C C . PHE A 1 144 ? 3.966 -7.459 -3.477 1.00 81.12 144 PHE A C 1
ATOM 1137 O O . PHE A 1 144 ? 3.632 -8.479 -4.078 1.00 81.12 144 PHE A O 1
ATOM 1144 N N . PHE A 1 145 ? 5.222 -7.012 -3.500 1.00 82.25 145 PHE A N 1
ATOM 1145 C CA . PHE A 1 145 ? 6.264 -7.581 -4.356 1.00 82.25 145 PHE A CA 1
ATOM 1146 C C . PHE A 1 145 ? 7.250 -8.479 -3.597 1.00 82.25 145 PHE A C 1
ATOM 1148 O O . PHE A 1 145 ? 8.393 -8.640 -4.016 1.00 82.25 145 PHE A O 1
ATOM 1155 N N . THR A 1 146 ? 6.804 -9.131 -2.517 1.00 76.88 146 THR A N 1
ATOM 1156 C CA . THR A 1 146 ? 7.620 -10.042 -1.679 1.00 76.88 146 THR A CA 1
ATOM 1157 C C . THR A 1 146 ? 8.311 -11.168 -2.452 1.00 76.88 146 THR A C 1
ATOM 1159 O O . THR A 1 146 ? 9.366 -11.645 -2.035 1.00 76.88 146 THR A O 1
ATOM 1162 N N . LYS A 1 147 ? 7.755 -11.586 -3.597 1.00 78.94 147 LYS A N 1
ATOM 1163 C CA . LYS A 1 147 ? 8.357 -12.593 -4.491 1.00 78.94 147 LYS A CA 1
ATOM 1164 C C . LYS A 1 147 ? 9.643 -12.110 -5.171 1.00 78.94 147 LYS A C 1
ATOM 1166 O O . LYS A 1 147 ? 10.401 -12.931 -5.684 1.00 78.94 147 LYS A O 1
ATOM 1171 N N . HIS A 1 148 ? 9.897 -10.804 -5.177 1.00 77.06 148 HIS A N 1
ATOM 1172 C CA . HIS A 1 148 ? 11.058 -10.191 -5.804 1.00 77.06 148 HIS A CA 1
ATOM 1173 C C . HIS A 1 148 ? 12.026 -9.699 -4.718 1.00 77.06 148 HIS A C 1
ATOM 1175 O O . HIS A 1 148 ? 11.810 -8.647 -4.122 1.00 77.06 148 HIS A O 1
ATOM 1181 N N . PRO A 1 149 ? 13.116 -10.439 -4.439 1.00 65.88 149 PRO A N 1
ATOM 1182 C CA . PRO A 1 149 ? 14.000 -10.132 -3.313 1.00 65.88 149 PRO A CA 1
ATOM 1183 C C . PRO A 1 149 ? 14.834 -8.859 -3.516 1.00 65.88 149 PRO A C 1
ATOM 1185 O O . PRO A 1 149 ? 15.394 -8.348 -2.545 1.00 65.88 149 PRO A O 1
ATOM 1188 N N . MET A 1 150 ? 14.961 -8.396 -4.765 1.00 71.19 150 MET A N 1
ATOM 1189 C CA . MET A 1 150 ? 15.658 -7.173 -5.152 1.00 71.19 150 MET A CA 1
ATOM 1190 C C . MET A 1 150 ? 14.929 -6.500 -6.310 1.00 71.19 150 MET A C 1
ATOM 1192 O O . MET A 1 150 ? 14.652 -7.149 -7.321 1.00 71.19 150 MET A O 1
ATOM 1196 N N . LEU A 1 151 ? 14.673 -5.202 -6.165 1.00 75.06 151 LEU A N 1
ATOM 1197 C CA . LEU A 1 151 ? 14.054 -4.359 -7.183 1.00 75.06 151 LEU A CA 1
ATOM 1198 C C . LEU A 1 151 ? 14.865 -3.074 -7.348 1.00 75.06 151 LEU A C 1
ATOM 1200 O O . LEU A 1 151 ? 15.257 -2.457 -6.356 1.00 75.06 151 LEU A O 1
ATOM 1204 N N . TRP A 1 152 ? 15.108 -2.684 -8.596 1.00 76.06 152 TRP A N 1
ATOM 1205 C CA . TRP A 1 152 ? 15.674 -1.385 -8.941 1.00 76.06 152 TRP A CA 1
ATOM 1206 C C . TRP A 1 152 ? 14.616 -0.287 -8.857 1.00 76.06 152 TRP A C 1
ATOM 1208 O O . TRP A 1 152 ? 13.472 -0.473 -9.287 1.00 76.06 152 TRP A O 1
ATOM 1218 N N . ILE A 1 153 ? 15.039 0.864 -8.341 1.00 78.25 153 ILE A N 1
ATOM 1219 C CA . ILE A 1 153 ? 14.251 2.093 -8.224 1.00 78.25 153 ILE A CA 1
ATOM 1220 C C . ILE A 1 153 ? 15.076 3.302 -8.675 1.00 78.25 153 ILE A C 1
ATOM 1222 O O . ILE A 1 153 ? 16.298 3.229 -8.779 1.00 78.25 153 ILE A O 1
ATOM 1226 N N . ALA A 1 154 ? 14.405 4.424 -8.917 1.00 78.50 154 ALA A N 1
ATOM 1227 C CA . ALA A 1 154 ? 15.023 5.669 -9.369 1.00 78.50 154 ALA A CA 1
ATOM 1228 C C . ALA A 1 154 ? 15.490 6.582 -8.218 1.00 78.50 154 ALA A C 1
ATOM 1230 O O . ALA A 1 154 ? 16.013 7.666 -8.476 1.00 78.50 154 ALA A O 1
ATOM 1231 N N . ASN A 1 155 ? 15.290 6.197 -6.952 1.00 80.19 155 ASN A N 1
ATOM 1232 C CA . ASN A 1 155 ? 15.878 6.939 -5.834 1.00 80.19 155 ASN A CA 1
ATOM 1233 C C . ASN A 1 155 ? 17.399 6.783 -5.828 1.00 80.19 155 ASN A C 1
ATOM 1235 O O . ASN A 1 155 ? 17.907 5.728 -6.185 1.00 80.19 155 ASN A O 1
ATOM 1239 N N . SER A 1 156 ? 18.098 7.813 -5.360 1.00 74.31 156 SER A N 1
ATOM 1240 C CA . SER A 1 156 ? 19.540 7.825 -5.102 1.00 74.31 156 SER A CA 1
ATOM 1241 C C . SER A 1 156 ? 19.837 7.593 -3.611 1.00 74.31 156 SER A C 1
ATOM 1243 O O . SER A 1 156 ? 18.951 7.823 -2.782 1.00 74.31 156 SER A O 1
ATOM 1245 N N . PRO A 1 157 ? 21.077 7.228 -3.220 1.00 68.19 157 PRO A N 1
ATOM 1246 C CA . PRO A 1 157 ? 21.432 7.038 -1.809 1.00 68.19 157 PRO A CA 1
ATOM 1247 C C . PRO A 1 157 ? 21.353 8.332 -0.986 1.00 68.19 157 PRO A C 1
ATOM 1249 O O . PRO A 1 157 ? 21.274 8.294 0.240 1.00 68.19 157 PRO A O 1
ATOM 1252 N N . ALA A 1 158 ? 21.383 9.488 -1.657 1.00 72.94 158 ALA A N 1
ATOM 1253 C CA . ALA A 1 158 ? 21.233 10.795 -1.032 1.00 72.94 158 ALA A CA 1
ATOM 1254 C C . ALA A 1 158 ? 19.770 11.116 -0.668 1.00 72.94 158 ALA A C 1
ATOM 1256 O O . ALA A 1 158 ? 19.526 11.983 0.174 1.00 72.94 158 ALA A O 1
ATOM 1257 N N . ASP A 1 159 ? 18.788 10.424 -1.261 1.00 74.75 159 ASP A N 1
ATOM 1258 C CA . ASP A 1 159 ? 17.381 10.649 -0.937 1.00 74.75 159 ASP A CA 1
ATOM 1259 C C . ASP A 1 159 ? 17.089 10.146 0.489 1.00 74.75 159 ASP A C 1
ATOM 1261 O O . ASP A 1 159 ? 17.281 8.969 0.804 1.00 74.75 159 ASP A O 1
ATOM 1265 N N . SER A 1 160 ? 16.556 11.014 1.355 1.00 76.00 160 SER A N 1
ATOM 1266 C CA . SER A 1 160 ? 16.298 10.728 2.781 1.00 76.00 160 SER A CA 1
ATOM 1267 C C . SER A 1 160 ? 15.432 9.485 3.029 1.00 76.00 160 SER A C 1
ATOM 1269 O O . SER A 1 160 ? 15.596 8.796 4.037 1.00 76.00 160 SER A O 1
ATOM 1271 N N . ILE A 1 161 ? 14.555 9.171 2.080 1.00 72.25 161 ILE A N 1
ATOM 1272 C CA . ILE A 1 161 ? 13.671 8.005 2.072 1.00 72.25 161 ILE A CA 1
ATOM 1273 C C . ILE A 1 161 ? 14.395 6.664 1.898 1.00 72.25 161 ILE A C 1
ATOM 1275 O O . ILE A 1 161 ? 13.831 5.613 2.167 1.00 72.25 161 ILE A O 1
ATOM 1279 N N . THR A 1 162 ? 15.657 6.675 1.472 1.00 67.56 162 THR A N 1
ATOM 1280 C CA . THR A 1 162 ? 16.448 5.454 1.269 1.00 67.56 162 THR A CA 1
ATOM 1281 C C . THR A 1 162 ? 17.398 5.155 2.424 1.00 67.56 162 THR A C 1
ATOM 1283 O O . THR A 1 162 ? 18.028 4.104 2.436 1.00 67.56 162 THR A O 1
ATOM 1286 N N . LYS A 1 163 ? 17.460 6.013 3.454 1.00 68.94 163 LYS A N 1
ATOM 1287 C CA . LYS A 1 163 ? 18.404 5.877 4.583 1.00 68.94 163 LYS A CA 1
ATOM 1288 C C . LYS A 1 163 ? 18.299 4.551 5.347 1.00 68.94 163 LYS A C 1
ATOM 1290 O O . LYS A 1 163 ? 19.271 4.103 5.940 1.00 68.94 163 LYS A O 1
ATOM 1295 N N . HIS A 1 164 ? 17.116 3.948 5.359 1.00 64.25 164 HIS A N 1
ATOM 1296 C CA . HIS A 1 164 ? 16.796 2.693 6.047 1.00 64.25 164 HIS A CA 1
ATOM 1297 C C . HIS A 1 164 ? 16.798 1.485 5.096 1.00 64.25 164 HIS A C 1
ATOM 1299 O O . HIS A 1 164 ? 16.591 0.354 5.535 1.00 64.25 164 HIS A O 1
ATOM 1305 N N . LEU A 1 165 ? 17.058 1.698 3.801 1.00 62.59 165 LEU A N 1
ATOM 1306 C CA . LEU A 1 165 ? 17.236 0.613 2.847 1.00 62.59 165 LEU A CA 1
ATOM 1307 C C . LEU A 1 165 ? 18.631 0.016 2.979 1.00 62.59 165 LEU A C 1
ATOM 1309 O O . LEU A 1 165 ? 19.638 0.718 3.028 1.00 62.59 165 LEU A O 1
ATOM 1313 N N . LYS A 1 166 ? 18.696 -1.316 2.994 1.00 54.50 166 LYS A N 1
ATOM 1314 C CA . LYS A 1 166 ? 19.968 -2.025 2.863 1.00 54.50 166 LYS A CA 1
ATOM 1315 C C . LYS A 1 166 ? 20.364 -2.025 1.392 1.00 54.50 166 LYS A C 1
ATOM 1317 O O . LYS A 1 166 ? 19.777 -2.749 0.595 1.00 54.50 166 LYS A O 1
ATOM 1322 N N . PHE A 1 167 ? 21.362 -1.223 1.042 1.00 49.75 167 PHE A N 1
ATOM 1323 C CA . PHE A 1 167 ? 21.930 -1.187 -0.301 1.00 49.75 167 PHE A CA 1
ATOM 1324 C C . PHE A 1 167 ? 22.790 -2.428 -0.541 1.00 49.75 167 PHE A C 1
ATOM 1326 O O . PHE A 1 167 ? 23.750 -2.686 0.185 1.00 49.75 167 PHE A O 1
ATOM 1333 N N . ALA A 1 168 ? 22.487 -3.192 -1.588 1.00 40.78 168 ALA A N 1
ATOM 1334 C CA . ALA A 1 168 ? 23.398 -4.219 -2.075 1.00 40.78 168 ALA A CA 1
ATOM 1335 C C . ALA A 1 168 ? 24.440 -3.579 -3.008 1.00 40.78 168 ALA A C 1
ATOM 1337 O O . ALA A 1 168 ? 24.330 -3.677 -4.228 1.00 40.78 168 ALA A O 1
ATOM 1338 N N . LEU A 1 169 ? 25.477 -2.947 -2.446 1.00 39.19 169 LEU A N 1
ATOM 1339 C CA . LEU A 1 169 ? 26.672 -2.620 -3.226 1.00 39.19 169 LEU A CA 1
ATOM 1340 C C . LEU A 1 169 ? 27.380 -3.936 -3.567 1.00 39.19 169 LEU A C 1
ATOM 1342 O O . LEU A 1 169 ? 27.855 -4.668 -2.696 1.00 39.19 169 LEU A O 1
ATOM 1346 N N . ARG A 1 170 ? 27.398 -4.299 -4.853 1.00 35.59 170 ARG A N 1
ATOM 1347 C CA . ARG A 1 170 ? 28.039 -5.529 -5.328 1.00 35.59 170 ARG A CA 1
ATOM 1348 C C . ARG A 1 170 ? 29.553 -5.471 -5.093 1.00 35.59 170 ARG A C 1
ATOM 1350 O O . ARG A 1 170 ? 30.291 -5.021 -5.959 1.00 35.59 170 ARG A O 1
ATOM 1357 N N . LYS A 1 171 ? 30.003 -6.051 -3.979 1.00 31.17 171 LYS A N 1
ATOM 1358 C CA . LYS A 1 171 ? 31.135 -6.995 -3.896 1.00 31.17 171 LYS A CA 1
ATOM 1359 C C . LYS A 1 171 ? 31.124 -7.686 -2.525 1.00 31.17 171 LYS A C 1
ATOM 1361 O O . LYS A 1 171 ? 31.468 -7.090 -1.520 1.00 31.17 171 LYS A O 1
ATOM 1366 N N . GLY A 1 172 ? 30.755 -8.972 -2.523 1.00 37.16 172 GLY A N 1
ATOM 1367 C CA . GLY A 1 172 ? 31.116 -9.903 -1.445 1.00 37.16 172 GLY A CA 1
ATOM 1368 C C . GLY A 1 172 ? 30.199 -9.968 -0.218 1.00 37.16 172 GLY A C 1
ATOM 1369 O O . GLY A 1 172 ? 30.654 -9.704 0.879 1.00 37.16 172 GLY A O 1
ATOM 1370 N N . LYS A 1 173 ? 28.959 -10.441 -0.421 1.00 33.38 173 LYS A N 1
ATOM 1371 C CA . LYS A 1 173 ? 28.051 -11.096 0.556 1.00 33.38 173 LYS A CA 1
ATOM 1372 C C . LYS A 1 173 ? 27.687 -10.344 1.858 1.00 33.38 173 LYS A C 1
ATOM 1374 O O . LYS A 1 173 ? 28.449 -10.325 2.811 1.00 33.38 173 LYS A O 1
ATOM 1379 N N . ALA A 1 174 ? 26.405 -9.982 1.972 1.00 28.50 174 ALA A N 1
ATOM 1380 C CA . ALA A 1 174 ? 25.648 -9.988 3.232 1.00 28.50 174 ALA A CA 1
ATOM 1381 C C . ALA A 1 174 ? 24.146 -10.192 2.939 1.00 28.50 174 ALA A C 1
ATOM 1383 O O . ALA A 1 174 ? 23.615 -9.612 1.992 1.00 28.50 174 ALA A O 1
ATOM 1384 N N . LYS A 1 175 ? 23.465 -11.042 3.721 1.00 32.16 175 LYS A N 1
ATOM 1385 C CA . LYS A 1 175 ? 22.018 -11.307 3.637 1.00 32.16 175 LYS A CA 1
ATOM 1386 C C . LYS A 1 175 ? 21.309 -10.640 4.817 1.00 32.16 175 LYS A C 1
ATOM 1388 O O . LYS A 1 175 ? 21.577 -10.978 5.963 1.00 32.16 175 LYS A O 1
ATOM 1393 N N . HIS A 1 176 ? 20.354 -9.768 4.506 1.00 29.59 176 HIS A N 1
ATOM 1394 C CA . HIS A 1 176 ? 19.131 -9.559 5.282 1.00 29.59 176 HIS A CA 1
ATOM 1395 C C . HIS A 1 176 ? 18.042 -9.126 4.282 1.00 29.59 176 HIS A C 1
ATOM 1397 O O . HIS A 1 176 ? 18.175 -8.076 3.661 1.00 29.59 176 HIS A O 1
ATOM 1403 N N . MET A 1 177 ? 17.034 -9.980 4.071 1.00 41.88 177 MET A N 1
ATOM 1404 C CA . MET A 1 177 ? 15.814 -9.709 3.279 1.00 41.88 177 MET A CA 1
ATOM 1405 C C . MET A 1 177 ? 15.064 -8.541 3.950 1.00 41.88 177 MET A C 1
ATOM 1407 O O . MET A 1 177 ? 15.044 -8.504 5.178 1.00 41.88 177 MET A O 1
ATOM 1411 N N . SER A 1 178 ? 14.501 -7.527 3.297 1.00 36.53 178 SER A N 1
ATOM 1412 C CA . SER A 1 178 ? 14.003 -7.328 1.930 1.00 36.53 178 SER A CA 1
ATOM 1413 C C . SER A 1 178 ? 14.738 -6.138 1.290 1.00 36.53 178 SER A C 1
ATOM 1415 O O . SER A 1 178 ? 14.844 -5.087 1.919 1.00 36.53 178 SER A O 1
ATOM 1417 N N . ILE A 1 179 ? 15.315 -6.292 0.094 1.00 45.12 179 ILE A N 1
ATOM 1418 C CA . ILE A 1 179 ? 16.302 -5.333 -0.434 1.00 45.12 179 ILE A CA 1
ATOM 1419 C C . ILE A 1 179 ? 15.718 -4.532 -1.601 1.00 45.12 179 ILE A C 1
ATOM 1421 O O . ILE A 1 179 ? 15.165 -5.085 -2.546 1.00 45.12 179 ILE A O 1
ATOM 1425 N N . VAL A 1 180 ? 15.912 -3.216 -1.557 1.00 46.59 180 VAL A N 1
ATOM 1426 C CA . VAL A 1 180 ? 15.674 -2.281 -2.661 1.00 46.59 180 VAL A CA 1
ATOM 1427 C C . VAL A 1 180 ? 17.047 -1.793 -3.127 1.00 46.59 180 VAL A C 1
ATOM 1429 O O . VAL A 1 180 ? 17.839 -1.325 -2.309 1.00 46.59 180 VAL A O 1
ATOM 1432 N N . ALA A 1 181 ? 17.361 -1.963 -4.412 1.00 39.69 181 ALA A N 1
ATOM 1433 C CA . ALA A 1 181 ? 18.657 -1.603 -4.983 1.00 39.69 181 ALA A CA 1
ATOM 1434 C C . ALA A 1 181 ? 18.587 -0.229 -5.663 1.00 39.69 181 ALA A C 1
ATOM 1436 O O . ALA A 1 181 ? 17.648 0.071 -6.400 1.00 39.69 181 ALA A O 1
ATOM 1437 N N . VAL A 1 182 ? 19.607 0.582 -5.400 1.00 42.12 182 VAL A N 1
ATOM 1438 C CA . VAL A 1 182 ? 19.778 1.946 -5.905 1.00 42.12 182 VAL A CA 1
ATOM 1439 C C . VAL A 1 182 ? 21.005 1.995 -6.819 1.00 42.12 182 VAL A C 1
ATOM 1441 O O . VAL A 1 182 ? 21.966 1.259 -6.583 1.00 42.12 182 VAL A O 1
ATOM 1444 N N . LEU A 1 183 ? 20.904 2.823 -7.864 1.00 42.44 183 LEU A N 1
ATOM 1445 C CA . LEU A 1 183 ? 21.927 3.132 -8.874 1.00 42.44 183 LEU A CA 1
ATOM 1446 C C . LEU A 1 183 ? 23.204 3.725 -8.271 1.00 42.44 183 LEU A C 1
ATOM 1448 O O . LEU A 1 183 ? 23.088 4.605 -7.387 1.00 42.44 183 LEU A O 1
#

Radius of gyration: 18.35 Å; chains: 1; bounding box: 50×35×46 Å

Sequence (183 aa):
MALLQKTLLFIAAWSRVDAFEADDYTFGQFCRRPPNFGAGKLIATDICEVTYDVEMDTNLAAASFCEQQHPYSLKSFGRNGAKTICTIGSYFKCKESEVLIDKTCYIVKEEKTILTAFTQSGCGSRHTVHKFKSQFEQKWVATFFTKHPMLWIANSPADSITKHLKFALRKGKAKHMSIVAVL

Secondary structure (DSSP, 8-state):
-------EEEEEEE---EES----HHHHHHHHS-STT-EEEESSSSEEEEEES---SSHHHHHHHHHHH-SSEEEEEEEETTEEEEEEE--EE--TT-EEETTEEEEEEEE---SSS--GGGG-SS-EE-----HHHHHHHHHHTTT-SEEE-S--TTSGGGTTS----SSS----S-EEE--

pLDDT: mean 74.48, std 17.47, range [28.5, 96.12]